Protein AF-A0A093E3B1-F1 (afdb_monomer_lite)

Structure (mmCIF, N/CA/C/O backbone):
data_AF-A0A093E3B1-F1
#
_entry.id   AF-A0A093E3B1-F1
#
loop_
_atom_site.group_PDB
_atom_site.id
_atom_site.type_symbol
_atom_site.label_atom_id
_atom_site.label_alt_id
_atom_site.label_comp_id
_atom_site.label_asym_id
_atom_site.label_entity_id
_atom_site.label_seq_id
_atom_site.pdbx_PDB_ins_code
_atom_site.Cartn_x
_atom_site.Cartn_y
_atom_site.Cartn_z
_atom_site.occupancy
_atom_site.B_iso_or_equiv
_atom_site.auth_seq_id
_atom_site.auth_comp_id
_atom_site.auth_asym_id
_atom_site.auth_atom_id
_atom_site.pdbx_PDB_model_num
ATOM 1 N N . LEU A 1 1 ? 8.982 -2.476 -1.430 1.00 84.50 1 LEU A N 1
ATOM 2 C CA . LEU A 1 1 ? 8.400 -3.347 -2.471 1.00 84.50 1 LEU A CA 1
ATOM 3 C C . LEU A 1 1 ? 9.513 -3.991 -3.271 1.00 84.50 1 LEU A C 1
ATOM 5 O O . LEU A 1 1 ? 9.804 -5.137 -3.004 1.00 84.50 1 LEU A O 1
ATOM 9 N N . GLY A 1 2 ? 10.210 -3.246 -4.138 1.00 85.31 2 GLY A N 1
ATOM 10 C CA . GLY A 1 2 ? 11.354 -3.807 -4.865 1.00 85.31 2 GLY A CA 1
ATOM 11 C C . GLY A 1 2 ? 10.943 -4.731 -6.010 1.00 85.31 2 GLY A C 1
ATOM 12 O O . GLY A 1 2 ? 11.542 -5.783 -6.161 1.00 85.31 2 GLY A O 1
ATOM 13 N N . TYR A 1 3 ? 9.971 -4.303 -6.829 1.00 88.44 3 TYR A N 1
ATOM 14 C CA . TYR A 1 3 ? 9.433 -5.074 -7.959 1.00 88.44 3 TYR A CA 1
ATOM 15 C C . TYR A 1 3 ? 10.487 -5.659 -8.907 1.00 88.44 3 TYR A C 1
ATOM 17 O O . TYR A 1 3 ? 10.229 -6.648 -9.572 1.00 88.44 3 TYR A O 1
ATOM 25 N N . GLY A 1 4 ? 11.667 -5.048 -9.027 1.00 85.31 4 GLY A N 1
ATOM 26 C CA . GLY A 1 4 ? 12.778 -5.621 -9.795 1.00 85.31 4 GLY A CA 1
ATOM 27 C C . GLY A 1 4 ? 12.619 -5.566 -11.319 1.00 85.31 4 GLY A C 1
ATOM 28 O O . GLY A 1 4 ? 13.614 -5.710 -12.026 1.00 85.31 4 GLY A O 1
ATOM 29 N N . ASN A 1 5 ? 11.423 -5.259 -11.829 1.00 84.25 5 ASN A N 1
ATOM 30 C CA . ASN A 1 5 ? 11.141 -5.046 -13.251 1.00 84.25 5 ASN A CA 1
ATOM 31 C C . ASN A 1 5 ? 11.971 -3.901 -13.866 1.00 84.25 5 ASN A C 1
ATOM 33 O O . ASN A 1 5 ? 12.282 -3.921 -15.054 1.00 84.25 5 ASN A O 1
ATOM 37 N N . LEU A 1 6 ? 12.360 -2.919 -13.051 1.00 85.44 6 LEU A N 1
ATOM 38 C CA . LEU A 1 6 ? 13.318 -1.872 -13.391 1.00 85.44 6 LEU A CA 1
ATOM 39 C C . LEU A 1 6 ? 14.374 -1.787 -12.287 1.00 85.44 6 LEU A C 1
ATOM 41 O O . LEU A 1 6 ? 14.048 -1.598 -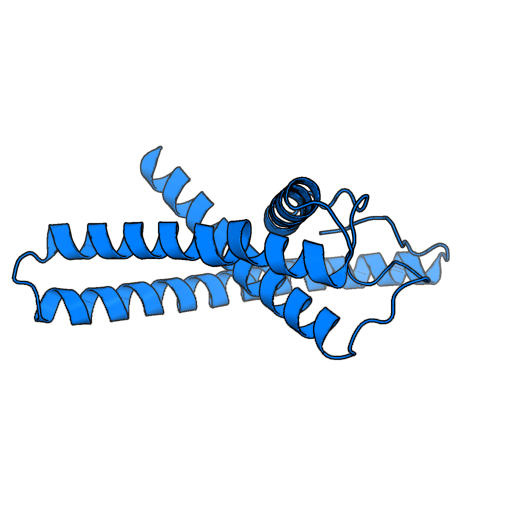11.114 1.00 85.44 6 LEU A O 1
ATOM 45 N N . SER A 1 7 ? 15.650 -1.908 -12.658 1.00 87.94 7 SER A N 1
ATOM 46 C CA . SER A 1 7 ? 16.772 -1.848 -11.718 1.00 87.94 7 SER A CA 1
ATOM 47 C C . SER A 1 7 ? 17.953 -1.049 -12.288 1.00 87.94 7 SER A C 1
ATOM 49 O O . SER A 1 7 ? 18.148 -1.004 -13.507 1.00 87.94 7 SER A O 1
ATOM 51 N N . PRO A 1 8 ? 18.750 -0.375 -11.434 1.00 90.38 8 PRO A N 1
ATOM 52 C CA . PRO A 1 8 ? 19.881 0.421 -11.893 1.00 90.38 8 PRO A CA 1
ATOM 53 C C . PRO A 1 8 ? 20.980 -0.468 -12.494 1.00 90.38 8 PRO A C 1
ATOM 55 O O . PRO A 1 8 ? 21.611 -1.285 -11.814 1.00 90.38 8 PRO A O 1
ATOM 58 N N . SER A 1 9 ? 21.256 -0.268 -13.782 1.00 93.56 9 SER A N 1
ATOM 59 C CA . SER A 1 9 ? 22.319 -0.972 -14.506 1.00 93.56 9 SER A CA 1
ATOM 60 C C . SER A 1 9 ? 23.705 -0.351 -14.291 1.00 93.56 9 SER A C 1
ATOM 62 O O . SER A 1 9 ? 24.706 -1.062 -14.354 1.00 93.56 9 SER A O 1
ATOM 64 N N . THR A 1 10 ? 23.782 0.950 -13.984 1.00 96.81 10 THR A N 1
ATOM 65 C CA . THR A 1 10 ? 25.047 1.683 -13.819 1.00 96.81 10 THR A CA 1
ATOM 66 C C . THR A 1 10 ? 25.609 1.579 -12.400 1.00 96.81 10 THR A C 1
ATOM 68 O O . THR A 1 10 ? 24.866 1.527 -11.420 1.00 96.81 10 THR A O 1
ATOM 71 N N . VAL A 1 11 ? 26.941 1.610 -12.271 1.00 95.75 11 VAL A N 1
ATOM 72 C CA . VAL A 1 11 ? 27.629 1.578 -10.965 1.00 95.75 11 VAL A CA 1
ATOM 73 C C . VAL A 1 11 ? 27.195 2.752 -10.083 1.00 95.75 11 VAL A C 1
ATOM 75 O O . VAL A 1 11 ? 26.812 2.547 -8.934 1.00 95.75 11 VAL A O 1
ATOM 78 N N . ALA A 1 12 ? 27.176 3.968 -10.638 1.00 96.44 12 ALA A N 1
ATOM 79 C CA . ALA A 1 12 ? 26.727 5.161 -9.922 1.00 96.44 12 ALA A CA 1
ATOM 80 C C . ALA A 1 12 ? 25.264 5.042 -9.459 1.00 96.44 12 ALA A C 1
ATOM 82 O O . ALA A 1 12 ? 24.959 5.345 -8.307 1.00 96.44 12 ALA A O 1
ATOM 83 N N . GLY A 1 13 ? 24.370 4.531 -10.317 1.00 95.44 13 GLY A N 1
ATOM 84 C CA . GLY A 1 13 ? 22.967 4.305 -9.966 1.00 95.44 13 GLY A CA 1
ATOM 85 C C . GLY A 1 13 ? 22.790 3.271 -8.851 1.00 95.44 13 GLY A C 1
ATOM 86 O O . GLY A 1 13 ? 21.953 3.456 -7.971 1.00 95.44 13 GLY A O 1
ATOM 87 N N . ARG A 1 14 ? 23.608 2.210 -8.836 1.00 95.12 14 ARG A N 1
ATOM 88 C CA . ARG A 1 14 ? 23.606 1.203 -7.762 1.00 95.12 14 ARG A CA 1
ATOM 89 C C . ARG A 1 14 ? 24.073 1.785 -6.430 1.00 95.12 14 ARG A C 1
ATOM 91 O O . ARG A 1 14 ? 23.410 1.560 -5.424 1.00 95.12 14 ARG A O 1
ATOM 98 N N . ILE A 1 15 ? 25.155 2.568 -6.422 1.00 97.06 15 ILE A N 1
ATOM 99 C CA . ILE A 1 15 ? 25.648 3.244 -5.207 1.00 97.06 15 ILE A CA 1
ATOM 100 C C . ILE A 1 15 ? 24.592 4.216 -4.665 1.00 97.06 15 ILE A C 1
ATOM 102 O O . ILE A 1 15 ? 24.293 4.199 -3.472 1.00 97.06 15 ILE A O 1
ATOM 106 N N . PHE A 1 16 ? 23.978 5.016 -5.540 1.00 96.25 16 PHE A N 1
ATOM 107 C CA . PHE A 1 16 ? 22.886 5.908 -5.154 1.00 96.25 16 PHE A CA 1
ATOM 108 C C . PHE A 1 16 ? 21.700 5.136 -4.557 1.00 96.25 16 PHE A C 1
ATOM 110 O O . PHE A 1 16 ? 21.193 5.517 -3.507 1.00 96.25 16 PHE A O 1
ATOM 117 N N . CYS A 1 17 ? 21.295 4.025 -5.181 1.00 94.62 17 CYS A N 1
ATOM 118 C CA . CYS A 1 17 ? 20.208 3.175 -4.694 1.00 94.62 17 CYS A CA 1
ATOM 119 C C . CYS A 1 17 ? 20.488 2.620 -3.287 1.00 94.62 17 CYS A C 1
ATOM 121 O O . CYS A 1 17 ? 19.595 2.629 -2.443 1.00 94.62 17 CYS A O 1
ATOM 123 N N . ILE A 1 18 ? 21.732 2.207 -3.007 1.00 95.62 18 ILE A N 1
ATOM 124 C CA . ILE A 1 18 ? 22.147 1.738 -1.674 1.00 95.62 18 ILE A CA 1
ATOM 125 C C . ILE A 1 18 ? 21.960 2.844 -0.628 1.00 95.62 18 ILE A C 1
ATOM 127 O O . ILE A 1 18 ? 21.320 2.613 0.396 1.00 95.62 18 ILE A O 1
ATOM 131 N N . LEU A 1 19 ? 22.475 4.050 -0.888 1.00 96.56 19 LEU A N 1
ATOM 132 C CA . LEU A 1 19 ? 22.347 5.180 0.041 1.00 96.56 19 LEU A CA 1
ATOM 133 C C . LEU A 1 19 ? 20.885 5.604 0.223 1.00 96.56 19 LEU A C 1
ATOM 135 O O . LEU A 1 19 ? 20.443 5.844 1.344 1.00 96.56 19 LEU A O 1
ATOM 139 N N . PHE A 1 20 ? 20.118 5.650 -0.865 1.00 95.50 20 PHE A N 1
ATOM 140 C CA . PHE A 1 20 ? 18.700 5.986 -0.830 1.00 95.50 20 PHE A CA 1
ATOM 141 C C . PHE A 1 20 ? 17.895 4.978 -0.001 1.00 95.50 20 PHE A C 1
ATOM 143 O O . PHE A 1 20 ? 17.096 5.379 0.840 1.00 95.50 20 PHE A O 1
ATOM 150 N N . ALA A 1 21 ? 18.127 3.676 -0.184 1.00 94.69 21 ALA A N 1
ATOM 151 C CA . ALA A 1 21 ? 17.445 2.632 0.577 1.00 94.69 21 ALA A CA 1
ATOM 152 C C . ALA A 1 21 ? 17.837 2.642 2.064 1.00 94.69 21 ALA A C 1
ATOM 154 O O . ALA A 1 21 ? 16.967 2.458 2.916 1.00 94.69 21 ALA A O 1
ATOM 155 N N . LEU A 1 22 ? 19.112 2.908 2.377 1.00 95.94 22 LEU A N 1
ATOM 156 C CA . LEU A 1 22 ? 19.628 2.947 3.749 1.00 95.94 22 LEU A CA 1
ATOM 157 C C . LEU A 1 22 ? 18.871 3.949 4.632 1.00 95.94 22 LEU A C 1
ATOM 159 O O . LEU A 1 22 ? 18.535 3.622 5.765 1.00 95.94 22 LEU A O 1
ATOM 163 N N . PHE A 1 23 ? 18.576 5.145 4.116 1.00 95.50 23 PHE A N 1
ATOM 164 C CA . PHE A 1 23 ? 17.806 6.160 4.847 1.00 95.50 23 PHE A CA 1
ATOM 165 C C . PHE A 1 23 ? 16.299 6.074 4.578 1.00 95.50 23 PHE A C 1
ATOM 167 O O . PHE A 1 23 ? 15.488 6.325 5.470 1.00 95.50 23 PHE A O 1
ATOM 174 N N . GLY A 1 24 ? 15.911 5.691 3.361 1.00 94.69 24 GLY A N 1
ATOM 175 C CA . GLY A 1 24 ? 14.520 5.642 2.928 1.00 94.69 24 GLY A CA 1
ATOM 176 C C . GLY A 1 24 ? 13.706 4.546 3.610 1.00 94.69 24 GLY A C 1
ATOM 177 O O . GLY A 1 24 ? 12.561 4.794 3.974 1.00 94.69 24 GLY A O 1
ATOM 178 N N . ILE A 1 25 ? 14.277 3.355 3.832 1.00 94.06 25 ILE A N 1
ATOM 179 C CA . ILE A 1 25 ? 13.560 2.253 4.493 1.00 94.06 25 ILE A CA 1
ATOM 180 C C . ILE A 1 25 ? 13.219 2.607 5.952 1.00 94.06 25 ILE A C 1
ATOM 182 O O . ILE A 1 25 ? 12.037 2.530 6.293 1.00 94.06 25 ILE A O 1
ATOM 186 N N . PRO A 1 26 ? 14.169 3.052 6.807 1.00 94.69 26 PRO A N 1
ATOM 187 C CA . PRO A 1 26 ? 13.844 3.493 8.165 1.00 94.69 26 PRO A CA 1
ATOM 188 C C . PRO A 1 26 ? 12.817 4.626 8.196 1.00 94.69 26 PRO A C 1
ATOM 190 O O . PRO A 1 26 ? 11.865 4.566 8.971 1.00 94.69 26 PRO A O 1
ATOM 193 N N . LEU A 1 27 ? 12.966 5.631 7.325 1.00 94.25 27 LEU A N 1
ATOM 194 C CA . LEU A 1 27 ? 12.025 6.748 7.252 1.00 94.25 27 LEU A CA 1
ATOM 195 C C . LEU A 1 27 ? 10.614 6.277 6.871 1.00 94.25 27 LEU A C 1
ATOM 197 O O . LEU A 1 27 ? 9.636 6.698 7.486 1.00 94.25 27 LEU A O 1
ATOM 201 N N . ASN A 1 28 ? 10.505 5.370 5.898 1.00 92.19 28 ASN A N 1
ATOM 202 C CA . ASN A 1 28 ? 9.228 4.795 5.493 1.00 92.19 28 ASN A CA 1
ATOM 203 C C . ASN A 1 28 ? 8.600 3.954 6.614 1.00 92.19 28 ASN A C 1
ATOM 205 O O . ASN A 1 28 ? 7.389 4.000 6.790 1.00 92.19 28 ASN A O 1
ATOM 209 N N . LEU A 1 29 ? 9.394 3.225 7.406 1.00 91.19 29 LEU A N 1
ATOM 210 C CA . LEU A 1 29 ? 8.888 2.486 8.569 1.00 91.19 29 LEU A CA 1
ATOM 211 C C . LEU A 1 29 ? 8.318 3.419 9.643 1.00 91.19 29 LEU A C 1
ATOM 213 O O . LEU A 1 29 ? 7.239 3.147 10.168 1.00 91.19 29 LEU A O 1
ATOM 217 N N . VAL A 1 30 ? 9.002 4.528 9.942 1.00 93.25 30 VAL A N 1
ATOM 218 C CA . VAL A 1 30 ? 8.492 5.546 10.876 1.00 93.25 30 VAL A CA 1
ATOM 219 C C . VAL A 1 30 ? 7.190 6.144 10.347 1.00 93.25 30 VAL A C 1
ATOM 221 O O . VAL A 1 30 ? 6.199 6.182 11.072 1.00 93.25 30 VAL A O 1
ATOM 224 N N . LEU A 1 31 ? 7.154 6.529 9.068 1.00 93.25 31 LEU A N 1
ATOM 225 C CA . LEU A 1 31 ? 5.952 7.061 8.427 1.00 93.25 31 LEU A CA 1
ATOM 226 C C . LEU A 1 31 ? 4.781 6.069 8.485 1.00 93.25 31 LEU A C 1
ATOM 228 O O . LEU A 1 31 ? 3.668 6.451 8.838 1.00 93.25 31 LEU A O 1
ATOM 232 N N . LEU A 1 32 ? 5.023 4.796 8.167 1.00 91.69 32 LEU A N 1
ATOM 233 C CA . LEU A 1 32 ? 4.003 3.750 8.231 1.00 91.69 32 LEU A CA 1
ATOM 234 C C . LEU A 1 32 ? 3.484 3.541 9.653 1.00 91.69 32 LEU A C 1
ATOM 236 O O . LEU A 1 32 ? 2.283 3.341 9.829 1.00 91.69 32 LEU A O 1
ATOM 240 N N . ASN A 1 33 ? 4.357 3.611 10.660 1.00 90.25 33 ASN A N 1
ATOM 241 C CA . ASN A 1 33 ? 3.936 3.517 12.052 1.00 90.25 33 ASN A CA 1
ATOM 242 C C . ASN A 1 33 ? 3.034 4.697 12.439 1.00 90.25 33 ASN A C 1
ATOM 244 O O . ASN A 1 33 ? 1.961 4.468 12.989 1.00 90.25 33 ASN A O 1
ATOM 248 N N . GLU A 1 34 ? 3.412 5.931 12.093 1.00 92.88 34 GLU A N 1
ATOM 249 C CA . GLU A 1 34 ? 2.592 7.123 12.354 1.00 92.88 34 GLU A CA 1
ATOM 250 C C . GLU A 1 34 ? 1.229 7.045 11.654 1.00 92.88 34 GLU A C 1
ATOM 252 O O . GLU A 1 34 ? 0.190 7.233 12.286 1.00 92.88 34 GLU A O 1
ATOM 257 N N . ILE A 1 35 ? 1.197 6.674 10.369 1.00 93.88 35 ILE A N 1
ATOM 258 C CA . ILE A 1 35 ? -0.061 6.489 9.626 1.00 93.88 35 ILE A CA 1
ATOM 259 C C . ILE A 1 35 ? -0.910 5.389 10.272 1.00 93.88 35 ILE A C 1
ATOM 261 O O . ILE A 1 35 ? -2.113 5.570 10.454 1.00 93.88 35 ILE A O 1
ATOM 265 N N . GLY A 1 36 ? -0.298 4.272 10.670 1.00 90.44 36 GLY A N 1
ATOM 266 C CA . GLY A 1 36 ? -0.984 3.192 11.374 1.00 90.44 36 GLY A CA 1
ATOM 267 C C . GLY A 1 36 ? -1.601 3.654 12.698 1.00 90.44 36 GLY A C 1
ATOM 268 O O . GLY A 1 36 ? -2.752 3.321 12.986 1.00 90.44 36 GLY A O 1
ATOM 269 N N . GLN A 1 37 ? -0.889 4.471 13.483 1.00 89.62 37 GLN A N 1
ATOM 270 C CA . GLN A 1 37 ? -1.440 5.062 14.708 1.00 89.62 37 GLN A CA 1
ATOM 271 C C . GLN A 1 37 ? -2.595 6.015 14.404 1.00 89.62 37 GLN A C 1
ATOM 273 O O . GLN A 1 37 ? -3.632 5.928 15.055 1.00 89.62 37 GLN A O 1
ATOM 278 N N . LEU A 1 38 ? -2.469 6.876 13.392 1.00 91.06 3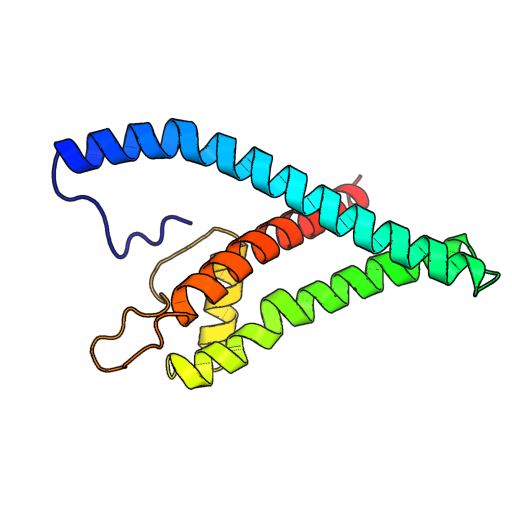8 LEU A N 1
ATOM 279 C CA . LEU A 1 38 ? -3.545 7.784 12.983 1.00 91.06 38 LEU A CA 1
ATOM 280 C C . LEU A 1 38 ? -4.805 7.020 12.558 1.00 91.06 38 LEU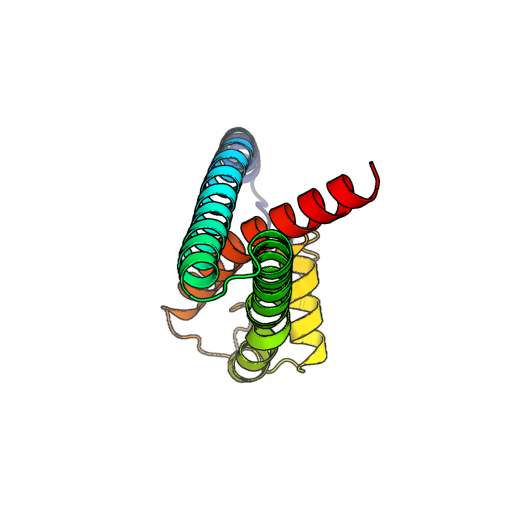 A C 1
ATOM 282 O O . LEU A 1 38 ? -5.911 7.373 12.969 1.00 91.06 38 LEU A O 1
ATOM 286 N N . MET A 1 39 ? -4.650 5.940 11.790 1.00 89.25 39 MET A N 1
ATOM 287 C CA . MET A 1 39 ? -5.761 5.062 11.414 1.00 89.25 39 MET A CA 1
ATOM 288 C C . MET A 1 39 ? -6.406 4.424 12.649 1.00 89.25 39 MET A C 1
ATOM 290 O O . MET A 1 39 ? -7.631 4.421 12.773 1.00 89.25 39 MET A O 1
ATOM 294 N N . LEU A 1 40 ? -5.599 3.930 13.593 1.00 86.88 40 LEU A N 1
ATOM 295 C CA . LEU A 1 40 ? -6.094 3.330 14.830 1.00 86.88 40 LEU A CA 1
ATOM 296 C C . LEU A 1 40 ? -6.830 4.348 15.714 1.00 86.88 40 LEU A C 1
ATOM 298 O O . LEU A 1 40 ? -7.893 4.029 16.244 1.00 86.88 40 LEU A O 1
ATOM 302 N N . LEU A 1 41 ? -6.304 5.569 15.840 1.00 88.38 41 LEU A N 1
ATOM 303 C CA . LEU A 1 41 ? -6.947 6.673 16.554 1.00 88.38 41 LEU A CA 1
ATOM 304 C C . LEU A 1 41 ? -8.286 7.038 15.913 1.00 88.38 41 LEU A C 1
ATOM 306 O O . LEU A 1 41 ? -9.265 7.226 16.630 1.00 88.38 41 LEU A O 1
ATOM 310 N N . GLY A 1 42 ? -8.363 7.071 14.579 1.00 86.12 42 GLY A N 1
ATOM 311 C CA . GLY A 1 42 ? -9.620 7.266 13.855 1.00 86.12 42 GLY A CA 1
ATOM 312 C C . GLY A 1 42 ? -10.654 6.192 14.201 1.00 86.12 42 GLY A C 1
ATOM 313 O O . GLY A 1 42 ? -11.787 6.512 14.558 1.00 86.12 42 GLY A O 1
ATOM 314 N N . VAL A 1 43 ? -10.248 4.917 14.198 1.00 85.94 43 VAL A N 1
ATOM 315 C CA . VAL A 1 43 ? -11.118 3.794 14.591 1.00 85.94 43 VAL A CA 1
ATOM 316 C C . VAL A 1 43 ? -11.561 3.909 16.050 1.00 85.94 43 VAL A C 1
ATOM 318 O O . VAL A 1 43 ? -12.734 3.701 16.347 1.00 85.94 43 VAL A O 1
ATOM 321 N N . GLN A 1 44 ? -10.656 4.263 16.964 1.00 84.81 44 GLN A N 1
ATOM 322 C CA . GLN A 1 44 ? -10.974 4.455 18.382 1.00 84.81 44 GLN A CA 1
ATOM 323 C C . GLN A 1 44 ? -11.910 5.643 18.610 1.00 84.81 44 GLN A C 1
ATOM 325 O O . GLN A 1 44 ? -12.821 5.558 19.430 1.00 84.81 44 GLN A O 1
ATOM 330 N N . HIS A 1 45 ? -11.727 6.730 17.865 1.00 86.25 45 HIS A N 1
ATOM 331 C CA . HIS A 1 45 ? -12.600 7.892 17.929 1.00 86.25 45 HIS A CA 1
ATOM 332 C C . HIS A 1 45 ? -14.014 7.534 17.458 1.00 86.25 45 HIS A C 1
ATOM 334 O O . HIS A 1 45 ? -14.989 7.809 18.158 1.00 86.25 45 HIS A O 1
ATOM 340 N N . CYS A 1 46 ? -14.134 6.839 16.322 1.00 82.69 46 CYS A N 1
ATOM 341 C CA . CYS A 1 46 ? -15.409 6.291 15.861 1.00 82.69 46 CYS A CA 1
ATOM 342 C C . CYS A 1 46 ? -16.015 5.322 16.885 1.00 82.69 46 CYS A C 1
ATOM 344 O O . CYS A 1 46 ? -17.221 5.369 17.124 1.00 82.69 46 CYS A O 1
ATOM 346 N N . ALA A 1 47 ? -15.185 4.490 17.523 1.00 82.31 47 ALA A N 1
ATOM 347 C CA . ALA A 1 47 ? -15.624 3.563 18.557 1.00 82.31 47 ALA A CA 1
ATOM 348 C C . ALA A 1 47 ? -16.240 4.285 19.753 1.00 82.31 47 ALA A C 1
ATOM 350 O O . ALA A 1 47 ? -17.365 3.978 20.134 1.00 82.31 47 ALA A O 1
ATOM 351 N N . HIS A 1 48 ? -15.560 5.304 20.274 1.00 81.44 48 HIS A N 1
ATOM 352 C CA . HIS A 1 48 ? -16.042 6.084 21.408 1.00 81.44 48 HIS A CA 1
ATOM 353 C C . HIS A 1 48 ? -17.368 6.793 21.102 1.00 81.44 48 HIS A C 1
ATOM 355 O O . HIS A 1 48 ? -18.300 6.745 21.899 1.00 81.44 48 HIS A O 1
ATOM 361 N N . ARG A 1 49 ? -17.490 7.406 19.917 1.00 81.56 49 ARG A N 1
ATOM 362 C CA . ARG A 1 49 ? -18.727 8.081 19.485 1.00 81.56 49 ARG A CA 1
ATOM 363 C C . ARG A 1 49 ? -19.911 7.119 19.385 1.00 81.56 49 ARG A C 1
ATOM 365 O O . ARG A 1 49 ? -21.029 7.491 19.717 1.00 81.56 49 ARG A O 1
ATOM 372 N N . LEU A 1 50 ? -19.677 5.888 18.938 1.00 77.62 50 LEU A N 1
ATOM 373 C CA . LEU A 1 50 ? -20.704 4.845 18.873 1.00 77.62 50 LEU A CA 1
ATOM 374 C C . LEU A 1 50 ? -21.014 4.238 20.248 1.00 77.62 50 LEU A C 1
ATOM 376 O O . LEU A 1 50 ? -22.167 3.912 20.509 1.00 77.62 50 LEU A O 1
ATOM 380 N N . GLU A 1 51 ? -20.029 4.119 21.139 1.00 81.31 51 GLU A N 1
ATOM 381 C CA . GLU A 1 51 ? -20.225 3.686 22.531 1.00 81.31 51 GLU A CA 1
ATOM 382 C C . GLU A 1 51 ? -21.050 4.688 23.356 1.00 81.31 51 GLU A C 1
ATOM 384 O O . GLU A 1 51 ? -21.764 4.286 24.272 1.00 81.31 51 GLU A O 1
ATOM 389 N N . GLU A 1 52 ? -20.992 5.984 23.038 1.00 78.56 52 GLU A N 1
ATOM 390 C CA . GLU A 1 52 ? -21.890 6.986 23.631 1.00 78.56 52 GLU A CA 1
ATOM 391 C C . GLU A 1 52 ? -23.346 6.796 23.181 1.00 78.56 52 GLU A C 1
ATOM 393 O O . GLU A 1 52 ? -24.268 7.050 23.954 1.00 78.56 52 GLU A O 1
ATOM 398 N N . VAL A 1 53 ? -23.557 6.305 21.956 1.00 78.81 53 VAL A N 1
ATOM 399 C CA . VAL A 1 53 ? -24.892 6.030 21.400 1.00 78.81 53 VAL A CA 1
ATOM 400 C C . VAL A 1 53 ? -25.427 4.664 21.854 1.00 78.81 53 VAL A C 1
ATOM 402 O O . VAL A 1 53 ? -26.629 4.504 22.049 1.00 78.81 53 VAL A O 1
ATOM 405 N N . PHE A 1 54 ? -24.553 3.673 22.057 1.00 69.94 54 PHE A N 1
ATOM 406 C CA . PHE A 1 54 ? -24.914 2.312 22.465 1.00 69.94 54 PHE A CA 1
ATOM 407 C C . PHE A 1 54 ? -24.417 1.981 23.881 1.00 69.94 54 PHE A C 1
ATOM 409 O O . PHE A 1 54 ? -23.225 1.810 24.110 1.00 69.94 54 PHE A O 1
ATOM 416 N N . HIS A 1 55 ? -25.335 1.721 24.821 1.00 72.38 55 HIS A N 1
ATOM 417 C CA . HIS A 1 55 ? -25.050 1.378 26.231 1.00 72.38 55 HIS A CA 1
ATOM 418 C C . HIS A 1 55 ? -24.173 0.117 26.487 1.00 72.38 55 HIS A C 1
ATOM 420 O O . HIS A 1 55 ? -23.890 -0.215 27.638 1.00 72.38 55 HIS A O 1
ATOM 426 N N . TRP A 1 56 ? -23.700 -0.591 25.455 1.00 72.75 56 TRP A N 1
ATOM 427 C CA . TRP A 1 56 ? -22.941 -1.849 25.544 1.00 72.75 56 TRP A CA 1
ATOM 428 C C . TRP A 1 56 ? -21.435 -1.656 25.291 1.00 72.75 56 TRP A C 1
ATOM 430 O O . TRP A 1 56 ? -20.866 -2.265 24.382 1.00 72.75 56 TRP A O 1
ATOM 440 N N . LYS A 1 57 ? -20.773 -0.837 26.119 1.00 69.88 57 LYS A N 1
ATOM 441 C CA . LYS A 1 57 ? -19.404 -0.319 25.892 1.00 69.88 57 LYS A CA 1
ATOM 442 C C . LYS A 1 57 ? -18.369 -1.361 25.425 1.00 69.88 57 LYS A C 1
ATOM 444 O O . LYS A 1 57 ? -17.771 -1.210 24.367 1.00 69.88 57 LYS A O 1
ATOM 449 N N . LYS A 1 58 ? -18.195 -2.480 26.148 1.00 71.00 58 LYS A N 1
ATOM 450 C CA . LYS A 1 58 ? -17.161 -3.487 25.806 1.00 71.00 58 LYS A CA 1
ATOM 451 C C . LYS A 1 58 ? -17.426 -4.239 24.495 1.00 71.00 58 LYS A C 1
ATOM 453 O O . LYS A 1 58 ? -16.489 -4.500 23.746 1.00 71.00 58 LYS A O 1
ATOM 458 N N . LYS A 1 59 ? -18.685 -4.604 24.217 1.00 75.75 59 LYS A N 1
ATOM 459 C CA . LYS A 1 59 ? -19.045 -5.325 22.983 1.00 75.75 59 LYS A CA 1
ATOM 460 C C . LYS A 1 59 ? -19.005 -4.390 21.773 1.00 75.75 59 LYS A C 1
ATOM 462 O O . LYS A 1 59 ? -18.514 -4.796 20.727 1.00 75.75 59 LYS A O 1
ATOM 467 N N . ALA A 1 60 ? -19.451 -3.143 21.932 1.00 76.44 60 ALA A N 1
ATOM 468 C CA . ALA A 1 60 ? -19.412 -2.127 20.883 1.00 76.44 60 ALA A CA 1
ATOM 469 C C . ALA A 1 60 ? -17.973 -1.810 20.436 1.00 76.44 60 ALA A C 1
ATOM 471 O O . ALA A 1 60 ? -17.696 -1.832 19.240 1.00 76.44 60 ALA A O 1
ATOM 472 N N . SER A 1 61 ? -17.035 -1.638 21.376 1.00 77.00 61 SER A N 1
ATOM 473 C CA . SER A 1 61 ? -15.617 -1.401 21.056 1.00 77.00 61 SER A CA 1
ATOM 474 C C . SER A 1 61 ? -14.998 -2.516 20.211 1.00 77.00 61 SER A C 1
ATOM 476 O O . SER A 1 61 ? -14.295 -2.260 19.231 1.00 77.00 61 SER A O 1
ATOM 478 N N . LEU A 1 62 ? -15.276 -3.773 20.578 1.00 79.88 62 LEU A N 1
ATOM 479 C CA . LEU A 1 62 ? -14.781 -4.937 19.847 1.00 79.88 62 LEU A CA 1
ATOM 480 C C . LEU A 1 62 ? -15.383 -4.996 18.442 1.00 79.88 62 LEU A C 1
ATOM 482 O O . LEU A 1 62 ? -14.632 -5.147 17.484 1.00 79.88 62 LEU A O 1
ATOM 486 N N . LEU A 1 63 ? -16.705 -4.823 18.331 1.00 82.75 63 LEU A N 1
ATOM 487 C CA . LEU A 1 63 ? -17.423 -4.820 17.055 1.00 82.75 63 LEU A CA 1
ATOM 488 C C . LEU A 1 63 ? -16.904 -3.743 16.103 1.00 82.75 63 LEU A C 1
ATOM 490 O O . LEU A 1 63 ? -16.801 -3.980 14.909 1.00 82.75 63 LEU A O 1
ATOM 494 N N . ILE A 1 64 ? -16.549 -2.565 16.609 1.00 83.94 64 ILE A N 1
ATOM 495 C CA . ILE A 1 64 ? -16.082 -1.463 15.762 1.00 83.94 64 ILE A CA 1
ATOM 496 C C . ILE A 1 64 ? -14.658 -1.713 15.279 1.00 83.94 64 ILE A C 1
ATOM 498 O O . ILE A 1 64 ? -14.367 -1.483 14.107 1.00 83.94 64 ILE A O 1
ATOM 502 N N . LYS A 1 65 ? -13.785 -2.251 16.139 1.00 82.75 65 LYS A N 1
ATOM 503 C CA . LYS A 1 65 ? -12.436 -2.668 15.731 1.00 82.75 65 LYS A CA 1
ATOM 504 C C . LYS A 1 65 ? -12.485 -3.776 14.678 1.00 82.75 65 LYS A C 1
ATOM 506 O O . LYS A 1 65 ? -11.774 -3.682 13.679 1.00 82.75 65 LYS A O 1
ATOM 511 N N . THR A 1 66 ? -13.339 -4.789 14.850 1.00 83.94 66 THR A N 1
ATOM 512 C CA . THR A 1 66 ? -13.511 -5.850 13.844 1.00 83.94 66 THR A CA 1
ATOM 513 C C . THR A 1 66 ? -14.177 -5.335 12.569 1.00 83.94 66 THR A C 1
ATOM 515 O O . THR A 1 66 ? -13.695 -5.644 11.484 1.00 83.94 66 THR A O 1
ATOM 518 N N . CYS A 1 67 ? -15.206 -4.489 12.654 1.00 87.50 67 CYS A N 1
ATOM 519 C CA . CYS A 1 67 ? -15.811 -3.854 11.479 1.00 87.50 67 CYS A CA 1
ATOM 520 C C . CYS A 1 67 ? -14.809 -2.985 10.714 1.00 87.50 67 CYS A C 1
ATOM 522 O O . CYS A 1 67 ? -14.779 -3.042 9.488 1.00 87.50 67 CYS A O 1
ATOM 524 N N . ALA A 1 68 ? -13.963 -2.213 11.399 1.00 87.25 68 ALA A N 1
ATOM 525 C CA . ALA A 1 68 ? -12.918 -1.41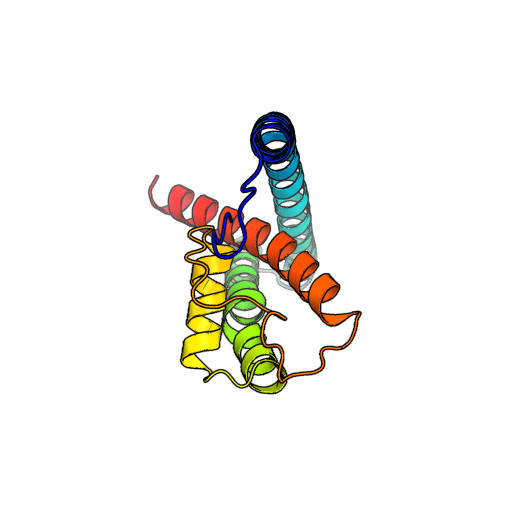7 10.761 1.00 87.25 68 ALA A CA 1
ATOM 526 C C . ALA A 1 68 ? -11.883 -2.298 10.043 1.00 87.25 68 ALA A C 1
ATOM 528 O O . ALA A 1 68 ? -11.463 -1.971 8.934 1.00 87.25 68 ALA A O 1
ATOM 529 N N . LEU A 1 69 ? -11.521 -3.443 10.632 1.00 86.62 69 LEU A N 1
ATOM 530 C CA . LEU A 1 69 ? -10.639 -4.426 10.004 1.00 86.62 69 LEU A CA 1
ATOM 531 C C . LEU A 1 69 ? -11.260 -5.001 8.722 1.00 86.62 69 LEU A C 1
ATOM 533 O O . LEU A 1 69 ? -10.623 -4.984 7.674 1.00 86.62 69 LEU A O 1
ATOM 537 N N . VAL A 1 70 ? -12.517 -5.452 8.792 1.00 88.75 70 VAL A N 1
ATOM 538 C CA . VAL A 1 70 ? -13.257 -5.996 7.639 1.00 88.75 70 VAL A CA 1
ATOM 539 C C . VAL A 1 70 ? -13.432 -4.935 6.554 1.00 88.75 70 VAL A C 1
ATOM 541 O O . VAL A 1 70 ? -13.210 -5.207 5.378 1.00 88.75 70 VAL A O 1
ATOM 544 N N . THR A 1 71 ? -13.764 -3.706 6.946 1.00 88.94 71 THR A N 1
ATOM 545 C CA . THR A 1 71 ? -13.900 -2.575 6.021 1.00 88.94 71 THR A CA 1
ATOM 546 C C . THR A 1 71 ? -12.570 -2.279 5.334 1.00 88.94 71 THR A C 1
ATOM 548 O O . THR A 1 71 ? -12.538 -2.105 4.121 1.00 88.94 71 THR A O 1
ATOM 551 N N . GLY A 1 72 ? -11.458 -2.286 6.072 1.00 90.94 72 GLY A N 1
ATOM 552 C CA . GLY A 1 72 ? -10.129 -2.130 5.489 1.00 90.94 72 GLY A CA 1
ATOM 553 C C . GLY A 1 72 ? -9.767 -3.264 4.526 1.00 90.94 72 GLY A C 1
ATOM 554 O O . GLY A 1 72 ? -9.229 -2.990 3.461 1.00 90.94 72 GLY A O 1
ATOM 555 N N . LEU A 1 73 ? -10.144 -4.512 4.819 1.00 90.38 73 LEU A N 1
ATOM 556 C CA . LEU A 1 73 ? -9.933 -5.635 3.901 1.00 90.38 73 LEU A CA 1
ATOM 557 C C . LEU A 1 73 ? -10.701 -5.433 2.588 1.00 90.38 73 LEU A C 1
ATOM 559 O O . LEU A 1 73 ? -10.143 -5.613 1.506 1.00 90.38 73 LEU A O 1
ATOM 563 N N . LEU A 1 74 ? -11.957 -4.993 2.669 1.00 91.31 74 LEU A N 1
ATOM 564 C CA . LEU A 1 74 ? -12.748 -4.671 1.482 1.00 91.31 74 LEU A CA 1
ATOM 565 C C . LEU A 1 74 ? -12.117 -3.515 0.688 1.00 91.31 74 LEU A C 1
ATOM 567 O O . LEU A 1 74 ? -11.933 -3.633 -0.520 1.00 91.31 74 LEU A O 1
ATOM 571 N N . LEU A 1 75 ? -11.745 -2.423 1.362 1.00 92.56 75 LEU A N 1
ATOM 572 C CA . LEU A 1 75 ? -11.227 -1.207 0.729 1.00 92.56 75 LEU A CA 1
ATOM 573 C C . LEU A 1 75 ? -9.819 -1.363 0.143 1.00 92.56 75 LEU A C 1
ATOM 575 O O . LEU A 1 75 ? -9.544 -0.803 -0.915 1.00 92.56 75 LEU A O 1
ATOM 579 N N . PHE A 1 76 ? -8.922 -2.083 0.820 1.00 92.81 76 PHE A N 1
ATOM 580 C CA . PHE A 1 76 ? -7.515 -2.176 0.426 1.00 92.81 76 PHE A CA 1
ATOM 581 C C . PHE A 1 76 ? -7.182 -3.423 -0.394 1.00 92.81 76 PHE A C 1
ATOM 583 O O . PHE A 1 76 ? -6.238 -3.354 -1.175 1.00 92.81 76 PHE A O 1
ATOM 590 N N . LEU A 1 77 ? -7.928 -4.529 -0.263 1.00 92.44 77 LEU A N 1
ATOM 591 C CA . LEU A 1 77 ? -7.652 -5.767 -1.009 1.00 92.44 77 LEU A CA 1
ATOM 592 C C . LEU A 1 77 ? -8.682 -6.072 -2.101 1.00 92.44 77 LEU A C 1
ATOM 594 O O . LEU A 1 77 ? -8.275 -6.435 -3.200 1.00 92.44 77 LEU A O 1
ATOM 598 N N . LEU A 1 78 ? -9.985 -5.932 -1.831 1.00 91.94 78 LEU A N 1
ATOM 599 C CA . LEU A 1 78 ? -11.040 -6.410 -2.746 1.00 91.94 78 LEU A CA 1
ATOM 600 C C . LEU A 1 78 ? -11.576 -5.346 -3.714 1.00 91.94 78 LEU A C 1
ATOM 602 O O . LEU A 1 78 ? -11.955 -5.672 -4.834 1.00 91.94 78 LEU A O 1
ATOM 606 N N . LEU A 1 79 ? -11.590 -4.072 -3.319 1.00 93.31 79 LEU A N 1
ATOM 607 C CA . LEU A 1 79 ? -12.035 -2.968 -4.175 1.00 93.31 79 LEU A CA 1
ATOM 608 C C . LEU A 1 79 ? -11.017 -2.592 -5.275 1.00 93.31 79 LEU A C 1
ATOM 610 O O . LEU A 1 79 ? -11.435 -2.443 -6.425 1.00 93.31 79 LEU A O 1
ATOM 614 N N . PRO A 1 80 ? -9.701 -2.458 -5.002 1.00 93.75 80 PRO A N 1
ATOM 615 C CA . PRO A 1 80 ? -8.722 -2.034 -6.010 1.00 93.75 80 PRO A CA 1
ATOM 616 C C . PRO A 1 80 ? -8.618 -2.934 -7.256 1.00 93.75 80 PRO A C 1
ATOM 618 O O . PRO A 1 80 ? -8.486 -2.384 -8.349 1.00 93.75 80 PRO A O 1
ATOM 621 N N . PRO A 1 81 ? -8.751 -4.274 -7.164 1.00 94.19 81 PRO A N 1
ATOM 622 C CA . PRO A 1 81 ? -8.768 -5.158 -8.331 1.00 94.19 81 PRO A CA 1
ATOM 623 C C . PRO A 1 81 ? -9.817 -4.798 -9.385 1.00 94.19 81 PRO A C 1
ATOM 625 O O . PRO A 1 81 ? -9.551 -4.954 -10.573 1.00 94.19 81 PRO A O 1
ATOM 628 N N . LEU A 1 82 ? -10.977 -4.261 -8.985 1.00 93.50 82 LEU A N 1
ATOM 629 C CA . LEU A 1 82 ? -11.994 -3.782 -9.932 1.00 93.50 82 LEU A CA 1
ATOM 630 C C . LEU A 1 82 ? -11.470 -2.608 -10.765 1.00 93.50 82 LEU A C 1
ATOM 632 O O . LEU A 1 82 ? -11.699 -2.535 -11.970 1.00 93.50 82 LEU A O 1
ATOM 636 N N . LEU A 1 83 ? -10.729 -1.704 -10.123 1.00 92.38 83 LEU A N 1
ATOM 637 C CA . LEU A 1 83 ? -10.117 -0.555 -10.779 1.00 92.38 83 LEU A CA 1
ATOM 638 C C . LEU A 1 83 ? -8.954 -0.987 -11.683 1.00 92.38 83 LEU A C 1
ATOM 640 O O . LEU A 1 83 ? -8.809 -0.462 -12.786 1.00 92.38 83 LEU A O 1
ATOM 644 N N . PHE A 1 84 ? -8.148 -1.958 -11.246 1.00 92.62 84 PHE A N 1
ATOM 645 C CA . PHE A 1 84 ? -7.062 -2.515 -12.057 1.00 92.62 84 PHE A CA 1
ATOM 646 C C . PHE A 1 84 ? -7.592 -3.266 -13.274 1.00 92.62 84 PHE A C 1
ATOM 648 O O . PHE A 1 84 ? -7.017 -3.149 -14.351 1.00 92.62 84 PHE A O 1
ATOM 655 N N . SER A 1 85 ? -8.719 -3.964 -13.144 1.00 91.75 85 SER A N 1
ATOM 656 C CA . SER A 1 85 ? -9.327 -4.667 -14.270 1.00 91.75 85 SER A CA 1
ATOM 657 C C . SER A 1 85 ? -9.767 -3.708 -15.380 1.00 91.75 85 SER A C 1
ATOM 659 O O . SER A 1 85 ? -9.448 -3.929 -16.547 1.00 91.75 85 SER A O 1
ATOM 661 N N . ASP A 1 86 ? -10.381 -2.577 -15.019 1.00 89.75 86 ASP A N 1
ATOM 662 C CA . ASP A 1 86 ? -10.752 -1.527 -15.977 1.00 89.75 86 ASP A CA 1
ATOM 663 C C . ASP A 1 86 ? -9.518 -0.855 -16.612 1.00 89.75 86 ASP A C 1
ATOM 665 O O . ASP A 1 86 ? -9.415 -0.728 -17.835 1.00 89.75 86 ASP A O 1
ATOM 669 N N . LYS A 1 87 ? -8.535 -0.447 -15.794 1.00 90.25 87 LYS A N 1
ATOM 670 C CA . LYS A 1 87 ? -7.403 0.372 -16.270 1.00 90.25 87 LYS A CA 1
ATOM 671 C C . LYS A 1 87 ? -6.268 -0.431 -16.887 1.00 90.25 87 LYS A C 1
ATOM 673 O O . LYS A 1 87 ? -5.792 -0.082 -17.968 1.00 90.25 87 LYS A O 1
ATOM 678 N N . GLU A 1 88 ? -5.842 -1.503 -16.240 1.00 90.56 88 GLU A N 1
ATOM 679 C CA . GLU A 1 88 ? -4.745 -2.353 -16.712 1.00 90.56 88 GLU A CA 1
ATOM 680 C C . GLU A 1 88 ?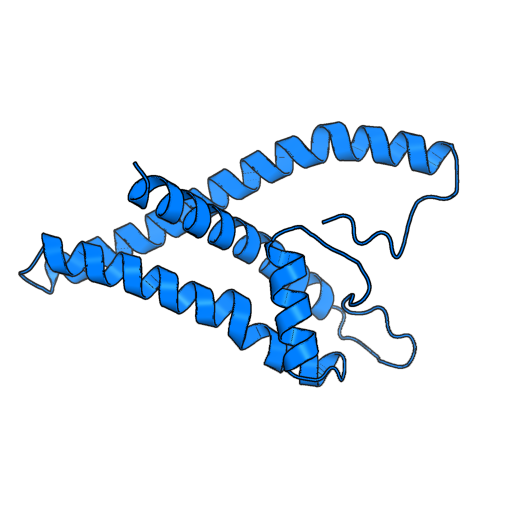 -5.220 -3.435 -17.687 1.00 90.56 88 GLU A C 1
ATOM 682 O O . GLU A 1 88 ? -4.422 -3.951 -18.466 1.00 90.56 88 GLU A O 1
ATOM 687 N N . GLY A 1 89 ? -6.523 -3.746 -17.704 1.00 90.44 89 GLY A N 1
ATOM 688 C CA . GLY A 1 89 ? -7.066 -4.842 -18.510 1.00 90.44 89 GLY A CA 1
ATOM 689 C C . GLY A 1 89 ? -6.773 -6.219 -17.941 1.00 90.44 89 GLY A C 1
ATOM 690 O O . GLY A 1 89 ? -6.873 -7.204 -18.666 1.00 90.44 89 GLY A O 1
ATOM 691 N N . TRP A 1 90 ? -6.370 -6.273 -16.676 1.00 94.19 90 TRP A N 1
ATOM 692 C CA . TRP A 1 90 ? -6.166 -7.513 -15.949 1.00 94.19 90 TRP A CA 1
ATOM 693 C C . TRP A 1 90 ? -7.513 -8.160 -15.615 1.00 94.19 90 TRP A C 1
ATOM 695 O O . TRP A 1 90 ? -8.547 -7.496 -15.496 1.00 94.19 90 TRP A O 1
ATOM 705 N N . SER A 1 91 ? -7.513 -9.470 -15.427 1.00 95.88 91 SER A N 1
ATOM 706 C CA . SER A 1 91 ? -8.607 -10.154 -14.749 1.00 95.88 91 SER A CA 1
ATOM 707 C C . SER A 1 91 ? -8.701 -9.690 -13.289 1.00 95.88 91 SER A C 1
ATOM 709 O O . SER A 1 91 ? -7.739 -9.191 -12.695 1.00 95.88 91 SER A O 1
ATOM 711 N N . TYR A 1 92 ? -9.871 -9.867 -12.675 1.00 94.88 92 TYR A N 1
ATOM 712 C CA . TYR A 1 92 ? -10.048 -9.568 -11.250 1.00 94.88 92 TYR A CA 1
ATOM 713 C C . TYR A 1 92 ? -9.069 -10.367 -10.372 1.00 94.88 92 TYR A C 1
ATOM 715 O O . TYR A 1 92 ? -8.574 -9.862 -9.367 1.00 94.88 92 TYR A O 1
ATOM 723 N N . GLU A 1 93 ? -8.765 -11.599 -10.778 1.00 94.88 93 GLU A N 1
ATOM 724 C CA . GLU A 1 93 ? -7.856 -12.518 -10.090 1.00 94.88 93 GLU A CA 1
ATOM 725 C C . GLU A 1 93 ? -6.422 -11.978 -10.074 1.00 94.88 93 GLU A C 1
ATOM 727 O O . GLU A 1 93 ? -5.798 -11.901 -9.017 1.00 94.88 93 GLU A O 1
ATOM 732 N N . GLU A 1 94 ? -5.933 -11.521 -11.229 1.00 95.44 94 GLU A N 1
ATOM 733 C CA . GLU A 1 94 ? -4.625 -10.875 -11.378 1.00 95.44 94 GLU A CA 1
ATOM 734 C C . GLU A 1 94 ? -4.558 -9.561 -10.591 1.00 95.44 94 GLU A C 1
ATOM 736 O O . GLU A 1 94 ? -3.566 -9.287 -9.916 1.00 95.44 94 GLU A O 1
ATOM 741 N N . GLY A 1 95 ? -5.636 -8.768 -10.602 1.00 95.19 95 GLY A N 1
ATOM 742 C CA . GLY A 1 95 ? -5.736 -7.553 -9.795 1.00 95.19 95 GLY A CA 1
ATOM 743 C C . GLY A 1 95 ? -5.693 -7.838 -8.289 1.00 95.19 95 GLY A C 1
ATOM 744 O O . GLY A 1 95 ? -5.028 -7.118 -7.542 1.00 95.19 95 GLY A O 1
ATOM 745 N N . PHE A 1 96 ? -6.369 -8.894 -7.831 1.00 95.50 96 PHE A N 1
ATOM 746 C CA . PHE A 1 96 ? -6.350 -9.326 -6.432 1.00 95.50 96 PHE A CA 1
ATOM 747 C C . PHE A 1 96 ? -4.973 -9.851 -6.024 1.00 95.50 96 PHE A C 1
ATOM 749 O O . PHE A 1 96 ? -4.450 -9.465 -4.975 1.00 95.50 96 PHE A O 1
ATOM 756 N N . TYR A 1 97 ? -4.359 -10.668 -6.879 1.00 95.38 97 TYR A N 1
ATOM 757 C CA . TYR A 1 97 ? -2.987 -11.128 -6.718 1.00 95.38 97 TYR A CA 1
ATOM 758 C C . TYR A 1 97 ? -2.022 -9.942 -6.592 1.00 95.38 97 TYR A C 1
ATOM 760 O O . TYR A 1 97 ? -1.286 -9.866 -5.607 1.00 95.38 97 TYR A O 1
ATOM 768 N N . TYR A 1 98 ? -2.107 -8.960 -7.498 1.00 95.19 98 TYR A N 1
ATOM 769 C CA . TYR A 1 98 ? -1.314 -7.732 -7.443 1.00 95.19 98 TYR A CA 1
ATOM 770 C C . TYR A 1 98 ? -1.515 -6.969 -6.125 1.00 95.19 98 TYR A C 1
ATOM 772 O O . TYR A 1 98 ? -0.533 -6.593 -5.480 1.00 95.19 98 TYR A O 1
ATOM 780 N N . SER A 1 99 ? -2.759 -6.773 -5.675 1.00 95.12 99 SER A N 1
ATOM 781 C CA . SER A 1 99 ? -3.049 -6.144 -4.378 1.00 95.12 99 SER A CA 1
ATOM 782 C C . SER A 1 99 ? -2.345 -6.854 -3.226 1.00 95.12 99 SER A C 1
ATOM 784 O O . SER A 1 99 ? -1.672 -6.211 -2.417 1.00 95.12 99 SER A O 1
ATOM 786 N N . PHE A 1 100 ? -2.460 -8.180 -3.160 1.00 93.56 100 PHE A N 1
ATOM 787 C CA . PHE A 1 100 ? -1.878 -8.960 -2.077 1.00 93.56 100 PHE A CA 1
ATOM 788 C C . PHE A 1 100 ? -0.345 -8.912 -2.082 1.00 93.56 100 PHE A C 1
ATOM 790 O O . PHE A 1 100 ? 0.249 -8.568 -1.059 1.00 93.56 100 PHE A O 1
ATOM 797 N N . ILE A 1 101 ? 0.314 -9.193 -3.212 1.00 94.25 101 ILE A N 1
ATOM 798 C CA . ILE A 1 101 ? 1.790 -9.195 -3.301 1.00 94.25 101 ILE A CA 1
ATOM 799 C C . ILE A 1 101 ? 2.386 -7.802 -3.066 1.00 94.25 101 ILE A C 1
ATOM 801 O O . ILE A 1 101 ? 3.493 -7.675 -2.541 1.00 94.25 101 ILE A O 1
ATOM 805 N N . THR A 1 102 ? 1.645 -6.755 -3.436 1.00 94.81 102 THR A N 1
ATOM 806 C CA . THR A 1 102 ? 2.054 -5.364 -3.256 1.00 94.81 102 THR A CA 1
ATOM 807 C C . THR A 1 102 ? 1.968 -4.970 -1.790 1.00 94.81 102 THR A C 1
ATOM 809 O O . THR A 1 102 ? 2.960 -4.538 -1.210 1.00 94.81 102 THR A O 1
ATOM 812 N N . LEU A 1 103 ? 0.806 -5.145 -1.156 1.00 93.94 103 LEU A N 1
ATOM 813 C CA . LEU A 1 103 ? 0.606 -4.707 0.226 1.00 93.94 103 LEU A CA 1
ATOM 814 C C . LEU A 1 103 ? 1.387 -5.559 1.232 1.00 93.94 103 LEU A C 1
ATOM 816 O O . LEU A 1 103 ? 1.858 -5.026 2.232 1.00 93.94 103 LEU A O 1
ATOM 820 N N . SER A 1 104 ? 1.583 -6.851 0.946 1.00 91.31 104 SER A N 1
ATOM 821 C CA . SER A 1 104 ? 2.448 -7.743 1.741 1.00 91.31 104 SER A CA 1
ATOM 822 C C . SER A 1 104 ? 3.939 -7.464 1.569 1.00 91.31 104 SER A C 1
ATOM 824 O O . SER A 1 104 ? 4.763 -8.052 2.264 1.00 91.31 104 SER A O 1
ATOM 826 N N . THR A 1 105 ? 4.298 -6.546 0.671 1.00 92.00 105 THR A N 1
ATOM 827 C CA . THR A 1 105 ? 5.670 -6.151 0.354 1.00 92.00 105 THR A CA 1
ATOM 828 C C . THR A 1 105 ? 6.533 -7.228 -0.310 1.00 92.00 105 THR A C 1
ATOM 830 O O . THR A 1 105 ? 7.731 -7.003 -0.461 1.00 92.00 105 THR A O 1
ATOM 833 N N . ILE A 1 106 ? 5.933 -8.334 -0.780 1.00 94.00 106 ILE A N 1
ATOM 834 C CA . ILE A 1 106 ? 6.610 -9.388 -1.561 1.00 94.00 106 ILE A CA 1
ATOM 835 C C . ILE A 1 106 ? 7.119 -8.826 -2.893 1.00 94.00 106 ILE A C 1
ATOM 837 O O . ILE A 1 106 ? 8.286 -8.999 -3.224 1.00 94.00 106 ILE A O 1
ATOM 841 N N . GLY A 1 107 ? 6.245 -8.136 -3.636 1.00 92.69 107 GLY A N 1
ATOM 842 C CA . GLY A 1 107 ? 6.605 -7.374 -4.833 1.00 92.69 107 GLY A CA 1
ATOM 843 C C . GLY A 1 107 ? 7.355 -8.155 -5.917 1.00 92.69 107 GLY A C 1
ATOM 844 O O . GLY A 1 107 ? 8.451 -7.749 -6.280 1.00 92.69 107 GLY A O 1
ATOM 845 N N . PHE A 1 108 ? 6.772 -9.219 -6.482 1.00 91.56 108 PHE A N 1
ATOM 846 C CA . PHE A 1 108 ? 7.416 -9.999 -7.557 1.00 91.56 108 PHE A CA 1
ATOM 847 C C . PHE A 1 108 ? 7.692 -9.208 -8.847 1.00 91.56 108 PHE A C 1
ATOM 849 O O . PHE A 1 108 ? 8.649 -9.512 -9.551 1.00 91.56 108 PHE A O 1
ATOM 856 N N . GLY A 1 109 ? 6.865 -8.203 -9.154 1.00 90.81 109 GLY A N 1
ATOM 857 C CA . GLY A 1 109 ? 7.044 -7.322 -10.316 1.00 90.81 109 GLY A CA 1
ATOM 858 C C . GLY A 1 109 ? 6.640 -7.921 -11.661 1.00 90.81 109 GLY A C 1
ATOM 859 O O . GLY A 1 109 ? 6.903 -7.316 -12.697 1.00 90.81 109 GLY A O 1
ATOM 860 N N . ASP A 1 110 ? 5.979 -9.074 -11.632 1.00 91.19 110 ASP A N 1
ATOM 861 C CA . ASP A 1 110 ? 5.237 -9.677 -12.738 1.00 91.19 110 ASP A CA 1
ATOM 862 C C . ASP A 1 110 ? 4.034 -8.815 -13.157 1.00 91.19 110 ASP A C 1
ATOM 864 O O . ASP A 1 110 ? 3.809 -8.602 -14.347 1.00 91.19 110 ASP A O 1
ATOM 868 N N . TYR A 1 111 ? 3.329 -8.236 -12.182 1.00 91.88 111 TYR A N 1
ATOM 869 C CA . TYR A 1 111 ? 2.293 -7.224 -12.391 1.00 91.88 111 TYR A CA 1
ATOM 870 C C . TYR A 1 111 ? 2.737 -5.884 -11.812 1.00 91.88 111 TYR A C 1
ATOM 872 O O . TYR A 1 111 ? 3.053 -5.777 -10.626 1.00 91.88 111 TYR A O 1
ATOM 880 N N . VAL A 1 112 ? 2.756 -4.841 -12.648 1.00 92.00 112 VAL A N 1
ATOM 881 C CA . VAL A 1 112 ? 3.092 -3.474 -12.231 1.00 92.00 112 VAL A CA 1
ATOM 882 C C . VAL A 1 112 ? 2.213 -2.467 -12.966 1.00 92.00 112 VAL A C 1
ATOM 884 O O . VAL A 1 112 ? 2.113 -2.470 -14.191 1.00 92.00 112 VAL A O 1
ATOM 887 N N . ILE A 1 113 ? 1.605 -1.578 -12.186 1.00 91.44 113 ILE A N 1
ATOM 888 C CA . ILE A 1 113 ? 0.676 -0.541 -12.643 1.00 91.44 113 ILE A CA 1
ATOM 889 C C . ILE A 1 113 ? 1.362 0.435 -13.608 1.00 91.44 113 ILE A C 1
ATOM 891 O O . ILE A 1 113 ? 2.443 0.960 -13.322 1.00 91.44 113 ILE A O 1
ATOM 895 N N . GLY A 1 114 ? 0.690 0.772 -14.709 1.00 87.69 114 GLY A N 1
ATOM 896 C CA . GLY A 1 114 ? 1.118 1.853 -15.598 1.00 87.69 114 GLY A CA 1
ATOM 897 C C . GLY A 1 114 ? 2.424 1.585 -16.353 1.00 87.69 114 GLY A C 1
ATOM 898 O O . GLY A 1 114 ? 3.174 2.538 -16.610 1.00 87.69 114 GLY A O 1
ATOM 899 N N . MET A 1 115 ? 2.701 0.309 -16.643 1.00 85.88 115 MET A N 1
ATOM 900 C CA . MET A 1 115 ? 3.872 -0.166 -17.391 1.00 85.88 115 MET A CA 1
ATOM 901 C C . MET A 1 115 ? 3.545 -0.635 -18.816 1.00 85.88 115 MET A C 1
ATOM 903 O O . MET A 1 115 ? 4.469 -0.798 -19.608 1.00 85.88 115 MET A O 1
ATOM 907 N N . ASN A 1 116 ? 2.269 -0.849 -19.157 1.00 86.56 116 ASN A N 1
ATOM 908 C CA . ASN A 1 116 ? 1.886 -1.315 -20.488 1.00 86.56 116 ASN A CA 1
ATOM 909 C C . ASN A 1 116 ? 2.016 -0.169 -21.520 1.00 86.56 116 ASN A C 1
ATOM 911 O O . ASN A 1 116 ? 1.313 0.835 -21.378 1.00 86.56 116 ASN A O 1
ATOM 915 N N . PRO A 1 117 ? 2.886 -0.283 -22.545 1.00 84.44 117 PRO A N 1
ATOM 916 C CA . PRO A 1 117 ? 3.077 0.769 -23.545 1.00 84.44 117 PRO A CA 1
ATOM 917 C C . PRO A 1 117 ? 1.857 0.976 -24.454 1.00 84.44 117 PRO A C 1
ATOM 919 O O . PRO A 1 117 ? 1.694 2.064 -25.001 1.00 84.44 117 PRO A O 1
ATOM 922 N N . ASP A 1 118 ? 0.978 -0.023 -24.573 1.00 87.00 118 ASP A N 1
ATOM 923 C CA . ASP A 1 118 ? -0.205 0.035 -25.439 1.00 87.00 118 ASP A CA 1
ATOM 924 C C . ASP A 1 118 ? -1.389 0.766 -24.783 1.00 87.00 118 ASP A C 1
ATOM 926 O O . ASP A 1 118 ? -2.419 1.001 -25.420 1.00 87.00 118 ASP A O 1
ATOM 930 N N . ARG A 1 119 ? -1.270 1.133 -23.499 1.00 85.38 119 ARG A N 1
ATOM 931 C CA . ARG A 1 119 ? -2.333 1.788 -22.729 1.00 85.38 119 ARG A CA 1
ATOM 932 C C . ARG A 1 119 ? -1.940 3.194 -22.300 1.00 85.38 119 ARG A C 1
ATOM 934 O O . ARG A 1 119 ? -0.841 3.450 -21.813 1.00 85.38 119 ARG A O 1
ATOM 941 N N . THR A 1 120 ? -2.884 4.122 -22.427 1.00 86.38 120 THR A N 1
ATOM 942 C CA . THR A 1 120 ? -2.729 5.496 -21.949 1.00 86.38 120 THR A CA 1
ATOM 943 C C . THR A 1 120 ? -3.332 5.638 -20.559 1.00 86.38 120 THR A C 1
ATOM 945 O O . THR A 1 120 ? -4.527 5.446 -20.333 1.00 86.38 120 THR A O 1
ATOM 948 N N . TYR A 1 121 ? -2.484 5.991 -19.597 1.00 87.56 121 TYR A N 1
ATOM 949 C CA . TYR A 1 121 ? -2.892 6.152 -18.208 1.00 87.56 121 TYR A CA 1
ATOM 950 C C . TYR A 1 121 ? -3.026 7.635 -17.858 1.00 87.56 121 TYR A C 1
ATOM 952 O O . TYR A 1 121 ? -2.139 8.426 -18.192 1.00 87.56 121 TYR A O 1
ATOM 960 N N . PRO A 1 122 ? -4.082 8.040 -17.133 1.00 88.12 122 PRO A N 1
ATOM 961 C CA . PRO A 1 122 ? -4.174 9.396 -16.609 1.00 88.12 122 PRO A CA 1
ATOM 962 C C . PRO A 1 122 ? -3.008 9.709 -15.662 1.00 88.12 122 PRO A C 1
ATOM 964 O O . PRO A 1 122 ? -2.640 8.875 -14.836 1.00 88.12 122 PRO A O 1
ATOM 967 N N . GLY A 1 123 ? -2.474 10.934 -15.697 1.00 86.75 123 GLY A N 1
ATOM 968 C CA . GLY A 1 123 ? -1.339 11.326 -14.845 1.00 86.75 123 GLY A CA 1
ATOM 969 C C . GLY A 1 123 ? -1.600 11.201 -13.335 1.00 86.75 123 GLY A C 1
ATOM 970 O O . GLY A 1 123 ? -0.679 10.955 -12.562 1.00 86.75 123 GLY A O 1
ATOM 971 N N . TRP A 1 124 ? -2.862 11.298 -12.905 1.00 90.12 124 TRP A N 1
ATOM 972 C CA . TRP A 1 124 ? -3.256 11.129 -11.502 1.00 90.12 124 TRP A CA 1
ATOM 973 C C . TRP A 1 124 ? -3.213 9.672 -11.024 1.00 90.12 124 TRP A C 1
ATOM 975 O O . TRP A 1 124 ? -3.100 9.426 -9.825 1.00 90.12 124 TRP A O 1
ATOM 985 N N . TYR A 1 125 ? -3.293 8.704 -11.938 1.00 90.62 125 TYR A N 1
ATOM 986 C CA . TYR A 1 125 ? -3.498 7.297 -11.604 1.00 90.62 125 TYR A CA 1
ATOM 987 C C . TYR A 1 125 ? -2.345 6.731 -10.766 1.00 90.62 125 TYR A C 1
ATOM 989 O O . TYR A 1 125 ? -2.573 6.199 -9.683 1.00 90.62 125 TYR A O 1
ATOM 997 N N . LYS A 1 126 ? -1.095 6.956 -11.193 1.00 89.69 126 LYS A N 1
ATOM 998 C CA . LYS A 1 126 ? 0.103 6.502 -10.461 1.00 89.69 126 LYS A CA 1
ATOM 999 C C . LYS A 1 126 ? 0.201 7.109 -9.058 1.00 89.69 126 LYS A C 1
ATOM 1001 O O . LYS A 1 126 ? 0.585 6.415 -8.118 1.00 89.69 126 LYS A O 1
ATOM 1006 N N . ASN A 1 127 ? -0.187 8.374 -8.898 1.00 92.19 127 ASN A N 1
ATOM 1007 C CA . ASN A 1 127 ? -0.200 9.040 -7.594 1.00 92.19 127 ASN A CA 1
ATOM 1008 C C . ASN A 1 127 ? -1.263 8.443 -6.663 1.00 92.19 127 ASN A C 1
ATOM 1010 O O . ASN A 1 127 ? -0.965 8.167 -5.504 1.00 92.19 127 ASN A O 1
ATOM 1014 N N . VAL A 1 128 ? -2.472 8.181 -7.172 1.00 93.12 128 VAL A N 1
ATOM 1015 C CA . VAL A 1 128 ? -3.545 7.536 -6.395 1.00 93.12 128 VAL A CA 1
ATOM 1016 C C . VAL A 1 128 ? -3.126 6.143 -5.933 1.00 93.12 128 VAL A C 1
ATOM 1018 O O . VAL A 1 128 ? -3.294 5.818 -4.761 1.00 93.12 128 VAL A O 1
ATOM 1021 N N . ILE A 1 129 ? -2.517 5.346 -6.814 1.00 93.12 129 ILE A N 1
ATOM 1022 C CA . ILE A 1 129 ? -2.016 4.016 -6.450 1.00 93.12 129 ILE A CA 1
ATOM 1023 C C . ILE A 1 129 ? -0.874 4.112 -5.437 1.00 93.12 129 ILE A C 1
ATOM 1025 O O . ILE A 1 129 ? -0.844 3.339 -4.487 1.00 93.12 129 ILE A O 1
ATOM 1029 N N . SER A 1 130 ? 0.026 5.088 -5.572 1.00 92.31 130 SER A N 1
ATOM 1030 C CA . SER A 1 130 ? 1.117 5.282 -4.606 1.00 92.31 130 SER A CA 1
ATOM 1031 C C . SER A 1 130 ? 0.589 5.624 -3.207 1.00 92.31 130 SER A C 1
ATOM 1033 O O . SER A 1 130 ? 1.076 5.082 -2.216 1.00 92.31 130 SER A O 1
ATOM 1035 N N . LEU A 1 131 ? -0.449 6.466 -3.120 1.00 93.50 131 LEU A N 1
ATOM 1036 C CA . LEU A 1 131 ? -1.144 6.752 -1.862 1.00 93.50 131 LEU A CA 1
ATOM 1037 C C . LEU A 1 131 ? -1.858 5.510 -1.320 1.00 93.50 131 LEU A C 1
ATOM 1039 O O . LEU A 1 131 ? -1.726 5.198 -0.140 1.00 93.50 131 LEU A O 1
ATOM 1043 N N . TRP A 1 132 ? -2.574 4.771 -2.169 1.00 95.00 132 TRP A N 1
ATOM 1044 C CA . TRP A 1 132 ? -3.234 3.526 -1.772 1.00 95.00 132 TRP A CA 1
ATOM 1045 C C . TRP A 1 132 ? -2.242 2.500 -1.205 1.00 95.00 132 TRP A C 1
ATOM 1047 O O . TRP A 1 132 ? -2.522 1.928 -0.157 1.00 95.00 132 TRP A O 1
ATOM 1057 N N . ILE A 1 133 ? -1.068 2.322 -1.822 1.00 94.69 133 ILE A N 1
ATOM 1058 C CA . ILE A 1 133 ? -0.003 1.448 -1.306 1.00 94.69 133 ILE A CA 1
ATOM 1059 C C . ILE A 1 133 ? 0.447 1.912 0.083 1.00 94.69 133 ILE A C 1
ATOM 1061 O O . ILE A 1 133 ? 0.565 1.091 0.989 1.00 94.69 133 ILE A O 1
ATOM 1065 N N . LEU A 1 134 ? 0.666 3.217 0.278 1.00 93.56 134 LEU A N 1
ATOM 1066 C CA . LEU A 1 134 ? 1.092 3.771 1.566 1.00 93.56 134 LEU A CA 1
ATOM 1067 C C . LEU A 1 134 ? 0.080 3.470 2.686 1.00 93.56 134 LEU A C 1
ATOM 1069 O O . LEU A 1 134 ? 0.455 2.925 3.724 1.00 93.56 134 LEU A O 1
ATOM 1073 N N . PHE A 1 135 ? -1.203 3.772 2.467 1.00 93.62 135 PHE A N 1
ATOM 1074 C CA . PHE A 1 135 ? -2.260 3.500 3.449 1.00 93.62 135 PHE A CA 1
ATOM 1075 C C . PHE A 1 135 ? -2.534 1.999 3.619 1.00 93.62 135 PHE A C 1
ATOM 1077 O O . PHE A 1 135 ? -2.743 1.532 4.738 1.00 93.62 135 PHE A O 1
ATOM 1084 N N . GLY A 1 136 ? -2.491 1.228 2.533 1.00 93.94 136 GLY A N 1
ATOM 1085 C CA . GLY A 1 136 ? -2.708 -0.215 2.552 1.00 93.94 136 GLY A CA 1
ATOM 1086 C C . GLY A 1 136 ? -1.612 -0.967 3.309 1.00 93.94 136 GLY A C 1
ATOM 1087 O O . GLY A 1 136 ? -1.922 -1.878 4.073 1.00 93.94 136 GLY A O 1
ATOM 1088 N N . MET A 1 137 ? -0.343 -0.558 3.173 1.00 93.00 137 MET A N 1
ATOM 1089 C CA . MET A 1 137 ? 0.765 -1.124 3.956 1.00 93.00 137 MET A CA 1
ATOM 1090 C C . MET A 1 137 ? 0.610 -0.814 5.449 1.00 93.00 137 MET A C 1
ATOM 1092 O O . MET A 1 137 ? 0.817 -1.697 6.280 1.00 93.00 137 MET A O 1
ATOM 1096 N N . ALA A 1 138 ? 0.201 0.411 5.800 1.00 92.44 138 ALA A N 1
ATOM 1097 C CA . ALA A 1 138 ? -0.070 0.772 7.191 1.00 92.44 138 ALA A CA 1
ATOM 1098 C C . ALA A 1 138 ? -1.221 -0.067 7.775 1.00 92.44 138 ALA A C 1
ATOM 1100 O O . ALA A 1 138 ? -1.109 -0.591 8.884 1.00 92.44 138 ALA A O 1
ATOM 1101 N N . TRP A 1 139 ? -2.298 -0.269 7.008 1.00 92.69 139 TRP A N 1
ATOM 1102 C CA . TRP A 1 139 ? -3.403 -1.143 7.402 1.00 92.69 139 TRP A CA 1
ATOM 1103 C C . TRP A 1 139 ? -2.965 -2.601 7.584 1.00 92.69 139 TRP A C 1
ATOM 1105 O O . TRP A 1 139 ? -3.289 -3.210 8.603 1.00 92.69 139 TRP A O 1
ATOM 1115 N N . LEU A 1 140 ? -2.192 -3.162 6.649 1.00 90.62 140 LEU A N 1
ATOM 1116 C CA . LEU A 1 140 ? -1.733 -4.548 6.749 1.00 90.62 140 LEU A CA 1
ATOM 1117 C C . LEU A 1 140 ? -0.820 -4.755 7.968 1.00 90.62 140 LEU A C 1
ATOM 1119 O O . LEU A 1 140 ? -0.939 -5.763 8.662 1.00 90.62 140 LEU A O 1
ATOM 1123 N N . ALA A 1 141 ? 0.031 -3.778 8.294 1.00 88.12 141 ALA A N 1
ATOM 1124 C CA . ALA A 1 141 ? 0.845 -3.810 9.508 1.00 88.12 141 ALA A CA 1
ATOM 1125 C C . ALA A 1 141 ? -0.015 -3.848 10.789 1.00 88.12 141 ALA A C 1
ATOM 1127 O O . ALA A 1 141 ? 0.304 -4.583 11.726 1.00 88.12 141 ALA A O 1
ATOM 1128 N N . LEU A 1 142 ? -1.136 -3.114 10.824 1.00 86.81 142 LEU A N 1
ATOM 1129 C CA . LEU A 1 142 ? -2.099 -3.178 11.931 1.00 86.81 142 LEU A CA 1
ATOM 1130 C C . LEU A 1 142 ? -2.778 -4.548 12.028 1.00 86.81 142 LEU A C 1
ATOM 1132 O O . LEU A 1 142 ? -2.950 -5.056 13.135 1.00 86.81 142 LEU A O 1
ATOM 1136 N N . VAL A 1 143 ? -3.139 -5.153 10.891 1.00 87.50 143 VAL A N 1
ATOM 1137 C CA . VAL A 1 143 ? -3.715 -6.509 10.841 1.00 87.50 143 VAL A CA 1
ATOM 1138 C C . VAL A 1 143 ? -2.729 -7.516 11.428 1.00 87.50 143 VAL A C 1
ATOM 1140 O O . VAL A 1 143 ? -3.101 -8.289 12.305 1.00 87.50 143 VAL A O 1
ATOM 1143 N N . ILE A 1 144 ? -1.460 -7.470 11.010 1.00 86.25 144 ILE A N 1
ATOM 1144 C CA . ILE A 1 144 ? -0.407 -8.354 11.531 1.00 86.25 144 ILE A CA 1
ATOM 1145 C C . ILE A 1 144 ? -0.242 -8.159 13.041 1.00 86.25 144 ILE A C 1
ATOM 1147 O O . ILE A 1 144 ? -0.229 -9.136 13.787 1.00 86.25 144 ILE A O 1
ATOM 1151 N N . LYS A 1 145 ? -0.181 -6.907 13.512 1.00 84.94 145 LYS A N 1
ATOM 1152 C CA . LYS A 1 145 ? -0.083 -6.594 14.944 1.00 84.94 145 LYS A CA 1
ATOM 1153 C C . LYS A 1 145 ? -1.271 -7.143 15.740 1.00 84.94 145 LYS A C 1
ATOM 1155 O O . LYS A 1 145 ? -1.086 -7.648 16.844 1.00 84.94 145 LYS A O 1
ATOM 1160 N N . LEU A 1 146 ? -2.480 -7.062 15.185 1.00 82.69 146 LEU A N 1
ATOM 1161 C CA . LEU A 1 146 ? -3.677 -7.634 15.793 1.00 82.69 146 LEU A CA 1
ATOM 1162 C C . LEU A 1 146 ? -3.597 -9.166 15.852 1.00 82.69 146 LEU A C 1
ATOM 1164 O O . LEU A 1 146 ? -3.883 -9.736 16.897 1.00 82.69 146 LEU A O 1
ATOM 1168 N N . CYS A 1 147 ? -3.181 -9.823 14.766 1.00 83.44 147 CYS A N 1
ATOM 1169 C CA . CYS A 1 147 ? -2.995 -11.275 14.734 1.00 83.44 147 CYS A CA 1
ATOM 1170 C C . CYS A 1 147 ? -1.982 -11.743 15.786 1.00 83.44 147 CYS A C 1
ATOM 1172 O O . CYS A 1 147 ? -2.248 -12.718 16.480 1.00 83.44 147 CYS A O 1
ATOM 1174 N N . ILE A 1 148 ? -0.862 -11.028 15.943 1.00 84.94 148 ILE A N 1
ATOM 1175 C CA . ILE A 1 148 ? 0.142 -11.317 16.980 1.00 84.94 148 ILE A CA 1
ATOM 1176 C C . ILE A 1 148 ? -0.482 -11.201 18.377 1.00 84.94 148 ILE A C 1
ATOM 1178 O O . ILE A 1 148 ? -0.332 -12.108 19.184 1.00 84.94 148 ILE A O 1
ATOM 1182 N N . SER A 1 149 ? -1.264 -10.150 18.634 1.00 80.50 149 SER A N 1
ATOM 1183 C CA . SER A 1 149 ? -1.959 -9.965 19.917 1.00 80.50 149 SER A CA 1
ATOM 1184 C C . SER A 1 149 ? -3.003 -11.045 20.238 1.00 80.50 149 SER A C 1
ATOM 1186 O O . SER A 1 149 ? -3.431 -11.114 21.384 1.00 80.50 149 SER A O 1
ATOM 1188 N N . PHE A 1 150 ? -3.480 -11.816 19.256 1.00 77.94 150 PHE A N 1
ATOM 1189 C CA . PHE A 1 150 ? -4.372 -12.960 19.490 1.00 77.94 150 PHE A CA 1
ATOM 1190 C C . PHE A 1 150 ? -3.613 -14.271 19.741 1.00 77.94 150 PHE A C 1
ATOM 1192 O O . PHE A 1 150 ? -4.219 -15.231 20.213 1.00 77.94 150 PHE A O 1
ATOM 1199 N N . LEU A 1 151 ? -2.335 -14.332 19.353 1.00 83.19 151 LEU A N 1
ATOM 1200 C CA . LEU A 1 151 ? -1.460 -15.492 19.538 1.00 83.19 151 LEU A CA 1
ATOM 1201 C C . LEU A 1 151 ? -0.780 -15.502 20.917 1.00 83.19 151 LEU A C 1
ATOM 1203 O O . LEU A 1 151 ? -0.431 -16.583 21.389 1.00 83.19 151 LEU A O 1
ATOM 1207 N N . GLU A 1 152 ? -0.589 -14.328 21.527 1.00 75.31 152 GLU A N 1
ATOM 1208 C CA . GLU A 1 152 ? -0.141 -14.138 22.920 1.00 75.31 152 GLU A CA 1
ATOM 1209 C C . GLU A 1 152 ? -1.299 -14.257 23.924 1.00 75.31 152 GLU A C 1
ATOM 1211 O O . GLU A 1 152 ? -1.084 -14.890 24.983 1.00 75.31 152 GLU A O 1
#

Secondary structure (DSSP, 8-state):
----SS---SHHHHHHHHHHHHHHHHHHHHHHHHHHHHHHHHHHHHHHHHHHHSS-HHHHHHHHHHHHHHHHHIIIIISHHHHHHHHH---HHHHHHHHHHHHTT---SSS-TT--TTSPPPHHHHHHHHHHHHHHHHHHHHHHHHHHHHH-

Radius of gyration: 18.61 Å; chains: 1; bounding box: 53×27×52 Å

InterPro domains:
  IPR003280 Two pore domain potassium channel [PTHR11003] (2-147)
  IPR013099 Potassium channel domain [PF07885] (2-39)
  IPR013099 Potassium channel domain [PF07885] (74-151)

Sequence (152 aa):
LGYGNLSPSTVAGRIFCILFALFGIPLNLVLLNEIG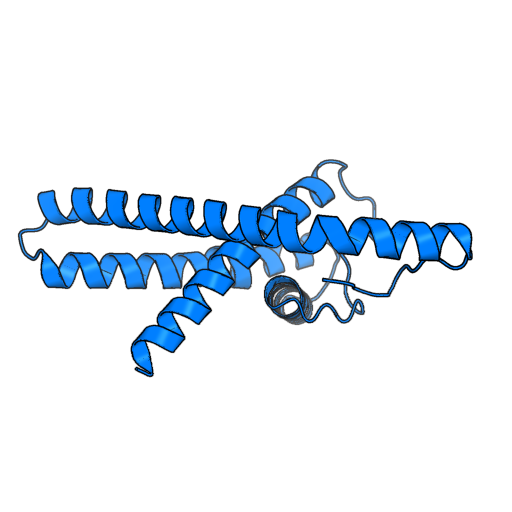QLMLLGVQHCAHRLEEVFHWKKKASLLIKTCALVTGLLLFLLLPPLLFSDKEGWSYEEGFYYSFITLSTIGFGDYVIGMNPDRTYPGWYKNVISLWILFGMAWLALVIKLCISFLE

pLDDT: mean 89.12, std 6.04, range [69.88, 97.06]

Organism: Tauraco erythrolophus (NCBI:txid121530)

Foldseek 3Di:
DCLVPDDDPDPVRVVVVVVCCVVVVVVLVVLLQVLLVVLVVVLVVVQVVVCVVDVPNPVSSVVSVVVSLVVLCCVQQQPQLVVCCVQVVDDSVVRNVCSVCLLVVVNNNPDDPPPDPVGDDDPCPVVVVVVSSSNSNSSVVVVVVVVVVVVD